Protein AF-A0A9D4PJG7-F1 (afdb_monomer_lite)

Structure (mmCIF, N/CA/C/O backbone):
data_AF-A0A9D4PJG7-F1
#
_entry.id   AF-A0A9D4PJG7-F1
#
loop_
_atom_site.group_PDB
_atom_site.id
_atom_site.type_symbol
_atom_site.label_atom_id
_atom_site.label_alt_id
_atom_site.label_comp_id
_atom_site.label_asym_id
_atom_site.label_entity_id
_atom_site.label_seq_id
_atom_site.pdbx_PDB_ins_code
_atom_site.Cartn_x
_atom_site.Cartn_y
_atom_site.Cartn_z
_atom_site.occupancy
_atom_site.B_iso_or_equiv
_atom_site.auth_seq_id
_atom_site.auth_comp_id
_atom_site.auth_asym_id
_atom_site.auth_atom_id
_atom_site.pdbx_PDB_model_num
ATOM 1 N N . MET A 1 1 ? 35.103 14.633 5.433 1.00 34.62 1 MET A N 1
ATOM 2 C CA . MET A 1 1 ? 33.777 14.769 4.798 1.00 34.62 1 MET A CA 1
ATOM 3 C C . MET A 1 1 ? 33.128 13.394 4.786 1.00 34.62 1 MET A C 1
ATOM 5 O O . MET A 1 1 ? 33.297 12.652 3.832 1.00 34.62 1 MET A O 1
ATOM 9 N N . HIS A 1 2 ? 32.505 13.004 5.900 1.00 30.34 2 HIS A N 1
ATOM 10 C CA . HIS A 1 2 ? 31.699 11.786 5.958 1.00 30.34 2 HIS A CA 1
ATOM 11 C C . HIS A 1 2 ? 30.303 12.173 5.486 1.00 30.34 2 HIS A C 1
ATOM 13 O O . HIS A 1 2 ? 29.626 12.964 6.135 1.00 30.34 2 HIS A O 1
ATOM 19 N N . SER A 1 3 ? 29.924 11.703 4.303 1.00 34.38 3 SER A N 1
ATOM 20 C CA . SER A 1 3 ? 28.553 11.802 3.824 1.00 34.38 3 SER A CA 1
ATOM 21 C C . SER A 1 3 ? 27.702 10.873 4.679 1.00 34.38 3 SER A C 1
ATOM 23 O O . SER A 1 3 ? 27.657 9.668 4.438 1.00 34.38 3 SER A O 1
ATOM 25 N N . ASP A 1 4 ? 27.055 11.429 5.699 1.00 33.09 4 ASP A N 1
ATOM 26 C CA . ASP A 1 4 ? 25.939 10.769 6.354 1.00 33.09 4 ASP A CA 1
ATOM 27 C C . ASP A 1 4 ? 24.885 10.474 5.286 1.00 33.09 4 ASP A C 1
ATOM 29 O O . ASP A 1 4 ? 24.334 11.376 4.650 1.00 33.09 4 ASP A O 1
ATOM 33 N N . VAL A 1 5 ? 24.644 9.186 5.047 1.00 44.41 5 VAL A N 1
ATOM 34 C CA . VAL A 1 5 ? 23.563 8.686 4.197 1.00 44.41 5 VAL A CA 1
ATOM 35 C C . VAL A 1 5 ? 22.252 9.057 4.887 1.00 44.41 5 VAL A C 1
ATOM 37 O O . VAL A 1 5 ? 21.691 8.306 5.684 1.00 44.41 5 VAL A O 1
ATOM 40 N N . ALA A 1 6 ? 21.798 10.276 4.621 1.00 39.12 6 ALA A N 1
ATOM 41 C CA . ALA A 1 6 ? 20.578 10.840 5.149 1.00 39.12 6 ALA A CA 1
ATOM 42 C C . ALA A 1 6 ? 19.374 9.975 4.734 1.00 39.12 6 ALA A C 1
ATOM 44 O O . ALA A 1 6 ? 18.980 9.912 3.574 1.00 39.12 6 ALA A O 1
ATOM 45 N N . ASN A 1 7 ? 18.782 9.298 5.715 1.00 41.31 7 ASN A N 1
ATOM 46 C CA . ASN A 1 7 ? 17.333 9.171 5.865 1.00 41.31 7 ASN A CA 1
ATOM 47 C C . ASN A 1 7 ? 16.506 8.703 4.635 1.00 41.31 7 ASN A C 1
ATOM 49 O O . ASN A 1 7 ? 15.424 9.222 4.377 1.00 41.31 7 ASN A O 1
ATOM 53 N N . SER A 1 8 ? 16.943 7.678 3.895 1.00 44.22 8 SER A N 1
ATOM 54 C CA . SER A 1 8 ? 16.214 7.162 2.709 1.00 44.22 8 SER A CA 1
ATOM 55 C C . SER A 1 8 ? 15.074 6.157 3.034 1.00 44.22 8 SER A C 1
ATOM 57 O O . SER A 1 8 ? 14.555 5.454 2.167 1.00 44.22 8 SER A O 1
ATOM 59 N N . GLY A 1 9 ? 14.661 6.052 4.305 1.00 54.38 9 GLY A N 1
ATOM 60 C CA . GLY A 1 9 ? 13.812 4.963 4.818 1.00 54.38 9 GLY A CA 1
ATOM 61 C C . GLY A 1 9 ? 12.386 5.339 5.231 1.00 54.38 9 GLY A C 1
ATOM 62 O O . GLY A 1 9 ? 11.789 4.621 6.033 1.00 54.38 9 GLY A O 1
ATOM 63 N N . THR A 1 10 ? 11.820 6.455 4.763 1.00 72.25 10 THR A N 1
ATOM 64 C CA . THR A 1 10 ? 10.484 6.873 5.218 1.00 72.25 10 THR A CA 1
ATOM 65 C C . THR A 1 10 ? 9.400 5.884 4.777 1.00 72.25 10 THR A C 1
ATOM 67 O O . THR A 1 10 ? 9.270 5.511 3.603 1.00 72.25 10 THR A O 1
ATOM 70 N N . SER A 1 11 ? 8.618 5.420 5.757 1.00 83.69 11 SER A N 1
ATOM 71 C CA . SER A 1 11 ? 7.480 4.546 5.505 1.00 83.69 11 SER A CA 1
ATOM 72 C C . SER A 1 11 ? 6.406 5.286 4.713 1.00 83.69 11 SER A C 1
ATOM 74 O O . SER A 1 11 ? 6.159 6.474 4.911 1.00 83.69 11 SER A O 1
ATOM 76 N N . ARG A 1 12 ? 5.764 4.563 3.801 1.00 92.81 12 ARG A N 1
ATOM 77 C CA . ARG A 1 12 ? 4.661 5.032 2.966 1.00 92.81 12 ARG A CA 1
ATOM 78 C C . ARG A 1 12 ? 3.412 4.296 3.379 1.00 92.81 12 ARG A C 1
ATOM 80 O O . ARG A 1 12 ? 3.441 3.070 3.491 1.00 92.81 12 A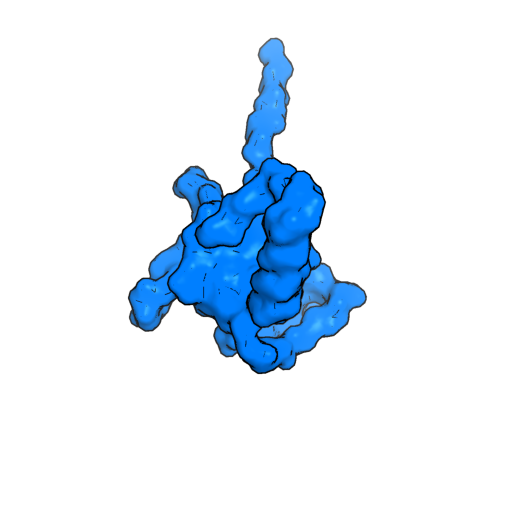RG A O 1
ATOM 87 N N . VAL A 1 13 ? 2.346 5.038 3.630 1.00 95.19 13 VAL A N 1
ATOM 88 C CA . VAL A 1 13 ? 1.109 4.484 4.169 1.00 95.19 13 VAL A CA 1
ATOM 89 C C . VAL A 1 13 ? -0.069 5.039 3.390 1.00 95.19 13 VAL A C 1
ATOM 91 O O . VAL A 1 13 ? -0.229 6.253 3.291 1.00 95.19 13 VAL A O 1
ATOM 94 N N . ALA A 1 14 ? -0.902 4.155 2.850 1.00 96.31 14 ALA A N 1
ATOM 95 C CA . ALA A 1 14 ? -2.104 4.542 2.123 1.00 96.31 14 ALA A CA 1
ATOM 96 C C . ALA A 1 14 ? -3.222 3.510 2.284 1.00 96.31 14 ALA A C 1
ATOM 98 O O . ALA A 1 14 ? -2.974 2.312 2.387 1.00 96.31 14 ALA A O 1
ATOM 99 N N . GLU A 1 15 ? -4.464 3.971 2.260 1.00 96.62 15 GLU A N 1
ATOM 100 C CA . GLU A 1 15 ? -5.651 3.132 2.123 1.00 96.62 15 GLU A CA 1
ATOM 101 C C . GLU A 1 15 ? -6.031 3.020 0.653 1.00 96.62 15 GLU A C 1
ATOM 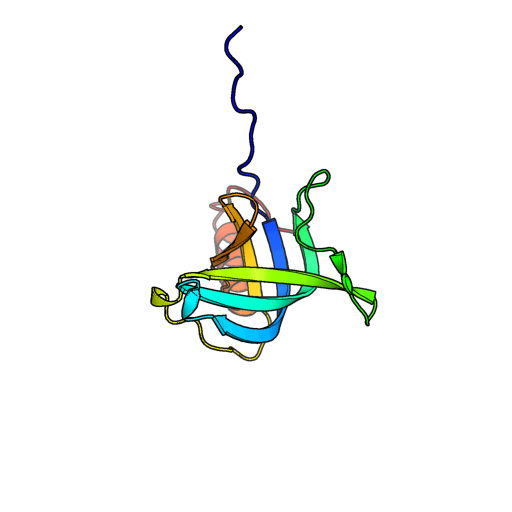103 O O . GLU A 1 15 ? -5.959 4.001 -0.088 1.00 96.62 15 GLU A O 1
ATOM 108 N N . GLY A 1 16 ? -6.478 1.844 0.222 1.00 96.00 16 GLY A N 1
ATOM 109 C CA . GLY A 1 16 ? -6.920 1.676 -1.154 1.00 96.00 16 GLY A CA 1
ATOM 110 C C . GLY A 1 16 ? -7.313 0.255 -1.511 1.00 96.00 16 GLY A C 1
ATOM 111 O O . GLY A 1 16 ? -7.553 -0.586 -0.642 1.00 96.00 16 GLY A O 1
ATOM 112 N N . VAL A 1 17 ? -7.329 -0.007 -2.812 1.00 96.44 17 VAL A N 1
ATOM 113 C CA . VAL A 1 17 ? -7.601 -1.323 -3.397 1.00 96.44 17 VAL A CA 1
ATOM 114 C C . VAL A 1 17 ? -6.455 -1.756 -4.307 1.00 96.44 17 VAL A C 1
ATOM 116 O O . VAL A 1 17 ? -5.708 -0.926 -4.830 1.00 96.44 17 VAL A O 1
ATOM 119 N N . VAL A 1 18 ? -6.331 -3.066 -4.520 1.00 96.31 18 VAL A N 1
ATOM 120 C CA . VAL A 1 18 ? -5.465 -3.609 -5.574 1.00 96.31 18 VAL A CA 1
ATOM 121 C C . VAL A 1 18 ? -6.204 -3.468 -6.903 1.00 96.31 18 VAL A C 1
ATOM 123 O O . VAL A 1 18 ? -7.243 -4.094 -7.091 1.00 96.31 18 VAL A O 1
ATOM 126 N N . ALA A 1 19 ? -5.679 -2.643 -7.804 1.00 94.50 19 ALA A N 1
ATOM 127 C CA . ALA A 1 19 ? -6.221 -2.458 -9.147 1.00 94.50 19 ALA A CA 1
ATOM 128 C C . ALA A 1 19 ? -5.766 -3.580 -10.090 1.00 94.50 19 ALA A C 1
ATOM 130 O O . ALA A 1 19 ? -6.558 -4.112 -10.861 1.00 94.50 19 ALA A O 1
ATOM 131 N N . SER A 1 20 ? -4.494 -3.976 -10.004 1.00 94.81 20 SER A N 1
ATOM 132 C CA . SER A 1 20 ? -3.962 -5.114 -10.752 1.00 94.81 20 SER A CA 1
ATOM 133 C C . SER A 1 20 ? -2.745 -5.719 -10.058 1.00 94.81 20 SER A C 1
ATOM 135 O O . SER A 1 20 ? -2.112 -5.100 -9.199 1.00 94.81 20 SER A O 1
ATOM 137 N N . LEU A 1 21 ? -2.432 -6.963 -10.414 1.00 95.81 21 LEU A N 1
ATOM 138 C CA . LEU A 1 21 ? -1.291 -7.699 -9.889 1.00 95.81 21 LEU A CA 1
ATOM 139 C C . LEU A 1 21 ? -0.623 -8.463 -11.028 1.00 95.81 21 LEU A C 1
ATOM 141 O O . LEU A 1 21 ? -1.302 -9.110 -11.824 1.00 95.81 21 LEU A O 1
ATOM 145 N N . ARG A 1 22 ? 0.707 -8.389 -11.101 1.00 97.06 22 ARG A N 1
ATOM 146 C CA . ARG A 1 22 ? 1.494 -9.002 -12.171 1.00 97.06 22 ARG A CA 1
ATOM 147 C C . ARG A 1 22 ? 2.757 -9.653 -11.613 1.00 97.06 22 ARG A C 1
ATOM 149 O O . ARG A 1 22 ? 3.578 -8.988 -10.984 1.00 97.06 22 ARG A O 1
ATOM 156 N N . HIS A 1 23 ? 2.937 -10.947 -11.858 1.00 97.31 23 HIS A N 1
ATOM 157 C CA . HIS A 1 23 ? 4.159 -11.657 -11.478 1.00 97.31 23 HIS A CA 1
ATOM 158 C C . HIS A 1 23 ? 5.246 -11.453 -12.538 1.00 97.31 23 HIS A C 1
ATOM 160 O O . HIS A 1 23 ? 5.033 -11.693 -13.723 1.00 97.31 23 HIS A O 1
ATOM 166 N N . MET A 1 24 ? 6.417 -10.990 -12.107 1.00 97.12 24 MET A N 1
ATOM 167 C CA . MET A 1 24 ? 7.576 -10.701 -12.950 1.00 97.12 24 MET A CA 1
ATOM 168 C C . MET A 1 24 ? 8.689 -11.698 -12.635 1.00 97.12 24 MET A C 1
ATOM 170 O O . MET A 1 24 ? 9.641 -11.357 -11.937 1.00 97.12 24 MET A O 1
ATOM 174 N N . HIS A 1 25 ? 8.582 -12.924 -13.154 1.00 96.19 25 HIS A N 1
ATOM 175 C CA . HIS A 1 25 ? 9.521 -14.013 -12.846 1.00 96.19 25 HIS A CA 1
ATOM 176 C C . HIS A 1 25 ? 10.986 -13.645 -13.114 1.00 96.19 25 HIS A C 1
ATOM 178 O O . HIS A 1 25 ? 11.833 -13.894 -12.274 1.00 96.19 25 HIS A O 1
ATOM 184 N N . ARG A 1 26 ? 11.284 -12.935 -14.213 1.00 97.00 26 ARG A N 1
ATOM 185 C CA . ARG A 1 26 ? 12.656 -12.478 -14.517 1.00 97.00 26 ARG A CA 1
ATOM 186 C C . ARG A 1 26 ? 13.264 -11.535 -13.470 1.00 97.00 26 ARG A C 1
ATOM 188 O O . ARG A 1 26 ? 14.472 -11.359 -13.455 1.00 97.00 26 ARG A O 1
ATOM 195 N N . ARG A 1 27 ? 12.432 -10.870 -12.664 1.00 95.12 27 ARG A N 1
ATOM 196 C CA . ARG A 1 27 ? 12.851 -9.913 -11.628 1.00 95.12 27 ARG A CA 1
ATOM 197 C C . ARG A 1 27 ? 12.587 -10.430 -10.211 1.00 95.12 27 ARG A C 1
ATOM 199 O O . ARG A 1 27 ? 12.784 -9.673 -9.271 1.00 95.12 27 ARG A O 1
ATOM 206 N N . ASP A 1 28 ? 12.070 -11.650 -10.056 1.00 96.44 28 ASP A N 1
ATOM 207 C CA . ASP A 1 28 ? 11.663 -12.237 -8.771 1.00 96.44 28 ASP A CA 1
ATOM 208 C C . ASP A 1 28 ? 10.761 -11.341 -7.904 1.00 96.44 28 ASP A C 1
ATOM 210 O O . ASP A 1 28 ? 10.778 -11.382 -6.669 1.00 96.44 28 ASP A O 1
ATOM 214 N N . VAL A 1 29 ? 9.900 -10.550 -8.551 1.00 96.50 29 VAL A N 1
ATOM 215 C CA . VAL A 1 29 ? 8.941 -9.663 -7.880 1.00 96.50 29 VAL A CA 1
ATOM 216 C C . VAL A 1 29 ? 7.524 -9.853 -8.397 1.00 96.50 29 VAL A C 1
ATOM 218 O O . VAL A 1 29 ? 7.271 -10.290 -9.516 1.00 96.50 29 VAL A O 1
ATOM 221 N N . THR A 1 30 ? 6.571 -9.481 -7.559 1.00 97.06 30 THR A N 1
ATOM 222 C CA . THR A 1 30 ? 5.192 -9.198 -7.933 1.00 97.06 30 THR A CA 1
ATOM 223 C C . THR A 1 30 ? 5.012 -7.689 -7.950 1.00 97.06 30 THR A C 1
ATOM 225 O O . THR A 1 30 ? 5.284 -7.027 -6.948 1.00 97.06 30 THR A O 1
ATOM 228 N N . GLU A 1 31 ? 4.562 -7.154 -9.078 1.00 97.06 31 GLU A N 1
ATOM 229 C CA . GLU A 1 31 ? 4.119 -5.768 -9.199 1.00 97.06 31 GLU A CA 1
ATOM 230 C C . GLU A 1 31 ? 2.638 -5.684 -8.855 1.00 97.06 31 GLU A C 1
ATOM 232 O O . GLU A 1 31 ? 1.826 -6.482 -9.324 1.00 97.06 31 GLU A O 1
ATOM 237 N N . ILE A 1 32 ? 2.297 -4.731 -8.000 1.00 96.75 32 ILE A N 1
ATOM 238 C CA . ILE A 1 32 ? 0.963 -4.556 -7.443 1.00 96.75 32 ILE A CA 1
ATOM 239 C C . ILE A 1 32 ? 0.578 -3.109 -7.713 1.00 96.75 32 ILE A C 1
ATOM 241 O O . ILE A 1 32 ? 1.145 -2.192 -7.116 1.00 96.75 32 ILE A O 1
ATOM 245 N N . MET A 1 33 ? -0.361 -2.908 -8.634 1.00 96.31 33 MET A N 1
ATOM 246 C CA . MET A 1 33 ? -0.927 -1.592 -8.888 1.00 96.31 33 MET A CA 1
ATOM 247 C C . MET A 1 33 ? -1.973 -1.309 -7.818 1.00 96.31 33 MET A C 1
ATOM 249 O O . MET A 1 33 ? -2.957 -2.039 -7.681 1.00 96.31 33 MET A O 1
ATOM 253 N N . VAL A 1 34 ? -1.752 -0.251 -7.053 1.00 95.75 34 VAL A N 1
ATOM 254 C CA . VAL A 1 34 ? -2.643 0.203 -5.990 1.00 95.75 34 VAL A CA 1
ATOM 255 C C . VAL A 1 34 ? -3.358 1.459 -6.453 1.00 95.75 34 VAL A C 1
ATOM 257 O O . VAL A 1 34 ? -2.710 2.397 -6.903 1.00 95.75 34 VAL A O 1
ATOM 260 N N . SER A 1 35 ? -4.678 1.493 -6.282 1.00 96.12 35 SER A N 1
ATOM 261 C CA . SER A 1 35 ? -5.462 2.728 -6.342 1.00 96.12 35 SER A CA 1
ATOM 262 C C . SER A 1 35 ? -5.770 3.164 -4.914 1.00 96.12 35 SER A C 1
ATOM 264 O O . SER A 1 35 ? -6.497 2.478 -4.189 1.00 96.12 35 SER A O 1
ATOM 266 N N . ALA A 1 36 ? -5.163 4.268 -4.490 1.00 96.19 36 ALA A N 1
ATOM 267 C CA . ALA A 1 36 ? -5.298 4.810 -3.152 1.00 96.19 36 ALA A CA 1
ATOM 268 C C . ALA A 1 36 ? -6.536 5.709 -3.056 1.00 96.19 36 ALA A C 1
ATOM 270 O O . ALA A 1 36 ? -6.712 6.653 -3.826 1.00 96.19 36 ALA A O 1
ATOM 271 N N . SER A 1 37 ? -7.382 5.425 -2.069 1.00 95.12 37 SER A N 1
ATOM 272 C CA . SER A 1 37 ? -8.472 6.309 -1.654 1.00 95.12 37 SER A CA 1
ATOM 273 C C . SER A 1 37 ? -7.988 7.396 -0.698 1.00 95.12 37 SER A C 1
ATOM 275 O O . SER A 1 37 ? -8.585 8.465 -0.642 1.00 95.12 37 SER A O 1
ATOM 277 N N . ARG A 1 38 ? -6.920 7.126 0.064 1.00 95.00 38 ARG A N 1
ATOM 278 C CA . ARG A 1 38 ? -6.300 8.095 0.971 1.00 95.00 38 ARG A CA 1
ATOM 279 C C . ARG A 1 38 ? -4.820 7.786 1.146 1.00 95.00 38 ARG A C 1
ATOM 281 O O . ARG A 1 38 ? -4.471 6.660 1.489 1.00 95.00 38 ARG A O 1
ATOM 288 N N . VAL A 1 39 ? -3.960 8.779 0.947 1.00 95.19 39 VAL A N 1
ATOM 289 C CA . VAL A 1 39 ? -2.525 8.681 1.247 1.00 95.19 39 VAL A CA 1
ATOM 290 C C . VAL A 1 39 ? -2.291 9.340 2.603 1.00 95.19 39 VAL A C 1
ATOM 292 O O . VAL A 1 39 ? -2.598 10.513 2.781 1.00 95.19 39 VAL A O 1
ATOM 295 N N . HIS A 1 40 ? -1.802 8.566 3.569 1.00 93.38 40 HIS A N 1
ATOM 296 C CA . HIS A 1 40 ? -1.529 9.025 4.936 1.00 93.38 40 HIS A CA 1
ATOM 297 C C . HIS A 1 40 ? -0.106 9.547 5.089 1.00 93.38 40 HIS A C 1
ATOM 299 O O . HIS A 1 40 ? 0.147 10.478 5.845 1.00 93.38 40 HIS A O 1
ATOM 305 N N . ARG A 1 41 ? 0.837 8.915 4.387 1.00 92.50 41 ARG A N 1
ATOM 306 C CA . ARG A 1 41 ? 2.250 9.281 4.402 1.00 92.50 41 ARG A CA 1
ATOM 307 C C . ARG A 1 41 ? 2.893 8.894 3.081 1.00 92.50 41 ARG A C 1
ATOM 309 O O . ARG A 1 41 ? 2.779 7.741 2.663 1.00 92.50 41 ARG A O 1
ATOM 316 N N . ASP A 1 42 ? 3.608 9.830 2.475 1.00 93.56 42 ASP A N 1
ATOM 317 C CA . ASP A 1 42 ? 4.496 9.586 1.341 1.00 93.56 42 ASP A CA 1
ATOM 318 C C . ASP A 1 42 ? 5.700 10.539 1.409 1.00 93.56 42 ASP A C 1
ATOM 320 O O . ASP A 1 42 ? 5.719 11.466 2.220 1.00 93.56 42 ASP A O 1
ATOM 324 N N . SER A 1 43 ? 6.722 10.280 0.598 1.00 90.50 43 SER A N 1
ATOM 325 C CA . SER A 1 43 ? 7.847 11.200 0.424 1.00 90.50 43 SER A CA 1
ATOM 326 C C . SER A 1 43 ? 7.460 12.335 -0.524 1.00 90.50 43 SER A C 1
ATOM 328 O O . SER A 1 43 ? 6.810 12.090 -1.538 1.00 90.50 43 SER A O 1
ATOM 330 N N . ILE A 1 44 ? 7.890 13.558 -0.204 1.00 87.44 44 ILE A N 1
ATOM 331 C CA . ILE A 1 44 ? 7.718 14.732 -1.072 1.00 87.44 44 ILE A CA 1
ATOM 332 C C . ILE A 1 44 ? 8.728 14.695 -2.227 1.00 87.44 44 ILE A C 1
ATOM 334 O O . ILE A 1 44 ? 8.362 14.951 -3.367 1.00 87.44 44 ILE A O 1
ATOM 338 N N . GLU A 1 45 ? 9.984 14.341 -1.942 1.00 88.62 45 GLU A N 1
ATOM 339 C CA . GLU A 1 45 ? 11.071 14.301 -2.934 1.00 88.62 45 GLU A CA 1
ATOM 340 C C . GLU A 1 45 ? 10.932 13.119 -3.895 1.00 88.62 45 GLU A C 1
ATOM 342 O O . GLU A 1 45 ? 11.219 13.217 -5.084 1.00 88.62 45 GLU A O 1
ATOM 347 N N . GLU A 1 46 ? 10.461 11.985 -3.379 1.00 89.69 46 GLU A N 1
ATOM 348 C CA . GLU A 1 46 ? 10.332 10.753 -4.146 1.00 89.69 46 GLU A CA 1
ATOM 349 C C . GLU A 1 46 ? 8.985 10.069 -3.859 1.00 89.69 46 GLU A C 1
ATOM 351 O O . GLU A 1 46 ? 8.951 9.002 -3.212 1.00 89.69 46 GLU A O 1
ATOM 356 N N . PRO A 1 47 ? 7.864 10.649 -4.307 1.00 92.31 47 PRO A N 1
ATOM 357 C CA . PRO A 1 47 ? 6.542 10.083 -4.081 1.00 92.31 47 PRO A CA 1
ATOM 358 C C . PRO A 1 47 ? 6.425 8.702 -4.731 1.00 92.31 47 PRO A C 1
ATOM 360 O O . PRO A 1 47 ? 6.961 8.440 -5.812 1.00 92.31 47 PRO A O 1
ATOM 363 N N . ALA A 1 48 ? 5.752 7.778 -4.049 1.00 94.38 48 ALA A N 1
ATOM 364 C CA . ALA A 1 48 ? 5.335 6.519 -4.665 1.00 94.38 48 ALA A CA 1
ATOM 365 C C . ALA A 1 48 ? 3.924 6.621 -5.240 1.00 94.38 48 ALA A C 1
ATOM 367 O O . ALA A 1 48 ? 3.619 5.944 -6.221 1.00 94.38 48 ALA A O 1
ATOM 368 N N . PHE A 1 49 ? 3.072 7.427 -4.606 1.00 95.06 49 PHE A N 1
ATOM 369 C CA . PHE A 1 49 ? 1.702 7.661 -5.017 1.00 95.06 49 PHE A CA 1
ATOM 370 C C . PHE A 1 49 ? 1.647 8.912 -5.891 1.00 95.06 49 PHE A C 1
ATOM 372 O O . PHE A 1 49 ? 1.958 10.012 -5.443 1.00 95.06 49 PHE A O 1
ATOM 379 N N . LEU A 1 50 ? 1.232 8.740 -7.142 1.00 95.38 50 LEU A N 1
ATOM 380 C CA . LEU A 1 50 ? 1.102 9.803 -8.138 1.00 95.38 50 LEU A CA 1
ATOM 381 C C . LEU A 1 50 ? -0.354 9.905 -8.614 1.00 95.38 50 LEU A C 1
ATOM 383 O O . LEU A 1 50 ? -1.088 8.922 -8.497 1.00 95.38 50 LEU A O 1
ATOM 387 N N . PRO A 1 51 ? -0.802 11.046 -9.162 1.00 93.94 51 PRO A N 1
ATOM 388 C CA . PRO A 1 51 ? -2.136 11.153 -9.750 1.00 93.94 51 PRO A CA 1
ATOM 389 C C . PRO A 1 51 ? -2.360 10.099 -10.850 1.00 93.94 51 PRO A C 1
ATOM 391 O O . PRO A 1 51 ? -1.560 9.980 -11.775 1.00 93.94 51 PRO A O 1
ATOM 394 N N . GLY A 1 52 ? -3.438 9.319 -10.737 1.00 86.62 52 GLY A N 1
ATOM 395 C CA . GLY A 1 52 ? -3.876 8.339 -11.736 1.00 86.62 52 GLY A CA 1
ATOM 396 C C . GLY A 1 52 ? -5.011 8.856 -12.631 1.00 86.62 52 GLY A C 1
ATOM 397 O O . GLY A 1 52 ? -5.468 9.989 -12.483 1.00 86.62 52 GLY A O 1
ATOM 398 N N . SER A 1 53 ? -5.507 8.000 -13.536 1.00 78.50 53 SER A N 1
ATOM 399 C CA . SER A 1 53 ? -6.554 8.339 -14.524 1.00 78.50 53 SER A CA 1
ATOM 400 C C . SER A 1 53 ? -7.861 8.838 -13.902 1.00 78.50 53 SER A C 1
ATOM 402 O O . SER A 1 53 ? -8.498 9.743 -14.430 1.00 78.50 53 SER A O 1
ATOM 404 N N . ASP A 1 54 ? -8.233 8.293 -12.744 1.00 80.94 54 ASP A N 1
ATOM 405 C CA . ASP A 1 54 ? -9.548 8.511 -12.129 1.00 80.94 54 ASP A CA 1
ATOM 406 C C . ASP A 1 54 ? -9.511 9.573 -11.019 1.00 80.94 54 ASP A C 1
ATOM 408 O O . ASP A 1 54 ? -10.265 9.491 -10.048 1.00 80.94 54 ASP A O 1
ATOM 412 N N . ARG A 1 55 ? -8.571 10.530 -11.085 1.00 79.50 55 ARG A N 1
ATOM 413 C CA . ARG A 1 55 ? -8.283 11.516 -10.013 1.00 79.50 55 ARG A CA 1
ATOM 414 C C . ARG A 1 55 ? -7.917 10.897 -8.653 1.00 79.50 55 ARG A C 1
ATOM 416 O O . ARG A 1 55 ? -7.781 11.609 -7.662 1.00 79.50 55 ARG A O 1
ATOM 423 N N . LYS A 1 56 ? -7.743 9.576 -8.592 1.00 89.12 56 LYS A N 1
ATOM 424 C CA . LYS A 1 56 ? -7.225 8.850 -7.430 1.00 89.12 56 LYS A CA 1
ATOM 425 C C . LYS A 1 56 ? -5.714 8.762 -7.528 1.00 89.12 56 LYS A C 1
ATOM 427 O O . LYS A 1 56 ? -5.169 8.600 -8.618 1.00 89.12 56 LYS A O 1
ATOM 432 N N . MET A 1 57 ? -5.048 8.804 -6.384 1.00 95.81 57 MET A N 1
ATOM 433 C CA . MET A 1 57 ? -3.616 8.544 -6.321 1.00 95.81 57 MET A CA 1
ATOM 434 C C . MET A 1 57 ? -3.359 7.060 -6.606 1.00 95.81 57 MET A C 1
ATOM 436 O O . MET A 1 57 ? -4.120 6.199 -6.166 1.00 95.81 57 MET A O 1
ATOM 440 N N . ALA A 1 58 ? -2.298 6.739 -7.333 1.00 96.56 58 ALA A N 1
ATOM 441 C CA . ALA A 1 58 ? -1.934 5.381 -7.698 1.00 96.56 58 ALA A CA 1
ATOM 442 C C . ALA A 1 58 ? -0.446 5.133 -7.464 1.00 96.56 58 ALA A C 1
ATOM 444 O O . ALA A 1 58 ? 0.373 6.036 -7.613 1.00 96.56 58 ALA A O 1
ATOM 445 N N . ALA A 1 59 ? -0.097 3.900 -7.107 1.00 96.12 59 ALA A N 1
ATOM 446 C CA . ALA A 1 59 ? 1.289 3.484 -6.931 1.00 96.12 59 ALA A CA 1
ATOM 447 C C . ALA A 1 59 ? 1.503 2.079 -7.485 1.00 96.12 59 ALA A C 1
ATOM 449 O O . ALA A 1 59 ? 0.698 1.177 -7.249 1.00 96.12 59 ALA A O 1
ATOM 450 N N . MET A 1 60 ? 2.636 1.875 -8.152 1.00 96.56 60 MET A N 1
ATOM 451 C CA . MET A 1 60 ? 3.124 0.541 -8.482 1.00 96.56 60 MET A CA 1
ATOM 452 C C . MET A 1 60 ? 4.100 0.089 -7.399 1.00 96.56 60 MET A C 1
ATOM 454 O O . MET A 1 60 ? 5.231 0.567 -7.322 1.00 96.56 60 MET A O 1
ATOM 458 N N . LEU A 1 61 ? 3.647 -0.832 -6.553 1.00 96.25 61 LEU A N 1
ATOM 459 C CA . LEU A 1 61 ? 4.443 -1.386 -5.464 1.00 96.25 61 LEU A CA 1
ATOM 460 C C . LEU A 1 61 ? 5.028 -2.737 -5.865 1.00 96.25 61 LEU A C 1
ATOM 462 O O . LEU A 1 61 ? 4.369 -3.542 -6.522 1.00 96.25 61 LEU A O 1
ATOM 466 N N . GLN A 1 62 ? 6.251 -3.012 -5.427 1.00 96.56 62 GLN A N 1
ATOM 467 C CA . GLN A 1 62 ? 6.894 -4.310 -5.608 1.00 96.56 62 GLN A CA 1
ATOM 468 C C . GLN A 1 62 ? 6.797 -5.148 -4.333 1.00 96.56 62 GLN A C 1
ATOM 470 O O . GLN A 1 62 ? 6.735 -4.616 -3.226 1.00 96.56 62 GLN A O 1
ATOM 475 N N . ARG A 1 63 ? 6.785 -6.471 -4.471 1.00 95.25 63 ARG A N 1
ATOM 476 C CA . ARG A 1 63 ? 6.937 -7.417 -3.358 1.00 95.25 63 ARG A CA 1
ATOM 477 C C . ARG A 1 63 ? 7.674 -8.655 -3.865 1.00 95.25 63 ARG A C 1
ATOM 479 O O . ARG A 1 63 ? 7.338 -9.104 -4.959 1.00 95.25 63 ARG A O 1
ATOM 486 N N . PRO A 1 64 ? 8.639 -9.232 -3.129 1.00 94.88 64 PRO A N 1
ATOM 487 C CA . PRO A 1 64 ? 9.333 -10.435 -3.582 1.00 94.88 64 PRO A CA 1
ATOM 488 C C . PRO A 1 64 ? 8.356 -11.561 -3.933 1.00 94.88 64 PRO A C 1
ATOM 490 O O . PRO A 1 64 ? 7.394 -11.808 -3.199 1.00 94.88 64 PRO A O 1
ATOM 493 N N . LEU A 1 65 ? 8.603 -12.254 -5.045 1.00 95.50 65 LEU A N 1
ATOM 494 C CA . LEU A 1 65 ? 7.713 -13.301 -5.554 1.00 95.50 65 LEU A CA 1
ATOM 495 C C . LEU A 1 65 ? 7.542 -14.446 -4.543 1.00 95.50 65 LEU A C 1
ATOM 497 O O . LEU A 1 65 ? 6.426 -14.925 -4.338 1.00 95.50 65 LEU A O 1
ATOM 501 N N . LYS A 1 66 ? 8.614 -14.792 -3.814 1.00 94.75 66 LYS A N 1
ATOM 502 C CA . LYS A 1 66 ? 8.619 -15.804 -2.739 1.00 94.7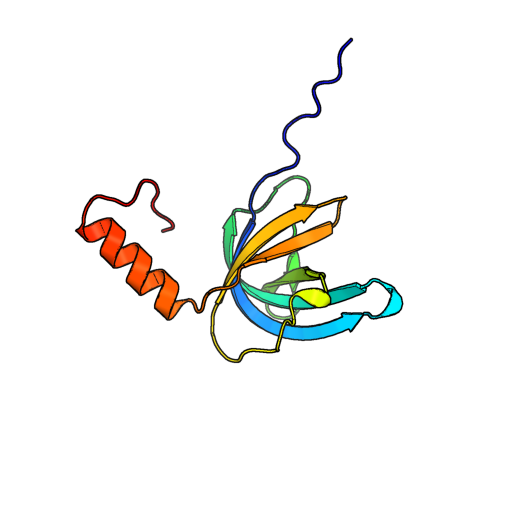5 66 LYS A CA 1
ATOM 503 C C . LYS A 1 66 ? 7.610 -15.548 -1.615 1.00 94.75 66 LYS A C 1
ATOM 505 O O . LYS A 1 66 ? 7.266 -16.462 -0.879 1.00 94.75 66 LYS A O 1
ATOM 510 N N . CYS A 1 67 ? 7.118 -14.317 -1.469 1.00 91.00 67 CYS A N 1
ATOM 511 C CA . CYS A 1 67 ? 6.108 -13.987 -0.469 1.00 91.00 67 CYS A CA 1
ATOM 512 C C . CYS A 1 67 ? 4.678 -14.388 -0.881 1.00 91.00 67 CYS A C 1
ATOM 514 O O . CYS A 1 67 ? 3.738 -14.086 -0.138 1.00 91.00 67 CYS A O 1
ATOM 516 N N . GLY A 1 68 ? 4.494 -14.986 -2.067 1.00 90.12 68 GLY A N 1
ATOM 517 C CA . GLY A 1 68 ? 3.237 -15.604 -2.496 1.00 90.12 68 GLY A CA 1
ATOM 518 C C . GLY A 1 68 ? 2.057 -14.637 -2.566 1.00 90.12 68 GLY A C 1
ATOM 519 O O . GLY A 1 68 ? 0.945 -14.999 -2.189 1.00 90.12 68 GLY A O 1
ATOM 520 N N . THR A 1 69 ? 2.292 -13.384 -2.972 1.00 91.44 69 THR A N 1
ATOM 521 C CA . THR A 1 69 ? 1.245 -12.354 -3.033 1.00 91.44 69 THR A CA 1
ATOM 522 C C . THR A 1 69 ? 0.109 -12.798 -3.949 1.00 91.44 69 THR A C 1
ATOM 524 O O . THR A 1 69 ? 0.348 -13.155 -5.097 1.00 91.44 69 THR A O 1
ATOM 527 N N . 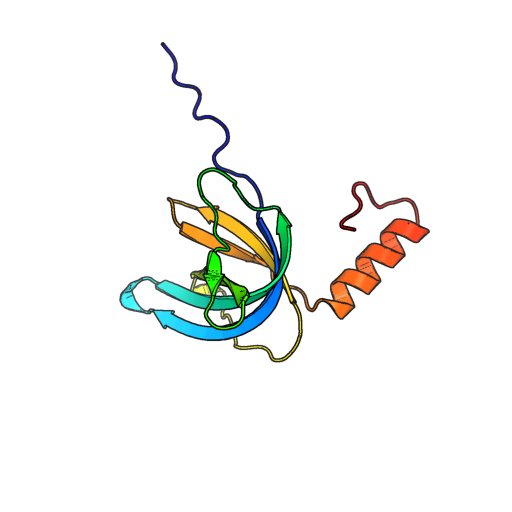ARG A 1 70 ? -1.132 -12.719 -3.465 1.00 88.56 70 ARG A N 1
ATOM 528 C CA . ARG A 1 70 ? -2.337 -13.018 -4.248 1.00 88.56 70 ARG A CA 1
ATOM 529 C C . ARG A 1 70 ? -3.199 -11.771 -4.372 1.00 88.56 70 ARG A C 1
ATOM 531 O O . ARG A 1 70 ? -3.243 -10.958 -3.448 1.00 88.56 70 ARG A O 1
ATOM 538 N N . ALA A 1 71 ? -3.900 -11.639 -5.496 1.00 81.00 71 ALA A N 1
ATOM 539 C CA . ALA A 1 71 ? -4.867 -10.568 -5.684 1.00 81.00 71 ALA A CA 1
ATOM 540 C C . ALA A 1 71 ? -6.036 -10.787 -4.713 1.00 81.00 71 ALA A C 1
ATOM 542 O O . ALA A 1 71 ? -6.814 -11.730 -4.846 1.00 81.00 71 ALA A O 1
ATOM 543 N N . GLY A 1 72 ? -6.122 -9.945 -3.686 1.00 84.12 72 GLY A N 1
ATOM 544 C CA . GLY A 1 72 ? -7.226 -9.957 -2.738 1.00 84.12 72 GLY A CA 1
ATOM 545 C C . GLY A 1 72 ? -8.254 -8.895 -3.109 1.00 84.12 72 GLY A C 1
ATOM 546 O O . GLY A 1 72 ? -7.895 -7.739 -3.304 1.00 84.12 72 GLY A O 1
ATOM 547 N N . ARG A 1 73 ? -9.540 -9.259 -3.144 1.00 90.19 73 ARG A N 1
ATOM 548 C CA . ARG A 1 73 ? -10.625 -8.265 -3.195 1.00 90.19 73 ARG A CA 1
ATOM 549 C C . ARG A 1 73 ? -10.734 -7.517 -1.866 1.00 90.19 73 ARG A C 1
ATOM 551 O O . ARG A 1 73 ? -10.508 -8.113 -0.808 1.00 90.19 73 ARG A O 1
ATOM 558 N N . GLY A 1 74 ? -11.170 -6.261 -1.918 1.00 95.12 74 GLY A N 1
ATOM 559 C CA . GLY A 1 74 ? -11.485 -5.429 -0.754 1.00 95.12 74 GLY A CA 1
ATOM 560 C C . GLY A 1 74 ? -10.507 -4.275 -0.538 1.00 95.12 74 GLY A C 1
ATOM 561 O O . GLY A 1 74 ? -9.650 -4.010 -1.377 1.00 95.12 74 GLY A O 1
ATOM 562 N N . HIS A 1 75 ? -10.658 -3.595 0.600 1.00 96.94 75 HIS A N 1
ATOM 563 C CA . HIS A 1 75 ? -9.824 -2.457 0.985 1.00 96.94 75 HIS A CA 1
ATOM 564 C C . HIS A 1 75 ? -8.688 -2.876 1.913 1.00 96.94 75 HIS A C 1
ATOM 566 O O . HIS A 1 75 ? -8.870 -3.689 2.829 1.00 96.94 75 HIS A O 1
ATOM 572 N N . PHE A 1 76 ? -7.529 -2.267 1.703 1.00 97.06 76 PHE A N 1
ATOM 573 C CA . PHE A 1 76 ? -6.298 -2.562 2.418 1.00 97.06 76 PHE A CA 1
ATOM 574 C C . PHE A 1 76 ? -5.653 -1.279 2.926 1.00 97.06 76 PHE A C 1
ATOM 576 O O . PHE A 1 76 ? -5.825 -0.213 2.334 1.00 97.06 76 PHE A O 1
ATOM 583 N N . LEU A 1 77 ? -4.893 -1.408 4.012 1.00 96.62 77 LEU A N 1
ATOM 584 C CA . LEU A 1 77 ? -3.896 -0.419 4.398 1.00 96.62 77 LEU A CA 1
ATOM 585 C C . LEU A 1 77 ? -2.551 -0.881 3.839 1.00 96.62 77 LEU A C 1
ATOM 587 O O . LEU A 1 77 ? -1.968 -1.832 4.346 1.00 96.62 77 LEU A O 1
ATOM 591 N N . PHE A 1 78 ? -2.065 -0.235 2.793 1.00 96.00 78 PHE A N 1
ATOM 592 C CA . PHE A 1 78 ? -0.759 -0.510 2.216 1.00 96.00 78 PHE A CA 1
ATOM 593 C C . PHE A 1 78 ? 0.321 0.191 3.025 1.00 96.00 78 PHE A C 1
ATOM 595 O O . PHE A 1 78 ? 0.273 1.406 3.207 1.00 96.00 78 PHE A O 1
ATOM 602 N N . ILE A 1 79 ? 1.303 -0.584 3.479 1.00 94.94 79 ILE A N 1
ATOM 603 C CA . ILE A 1 79 ? 2.483 -0.083 4.175 1.00 94.94 79 ILE A CA 1
ATOM 604 C C . ILE A 1 79 ? 3.704 -0.505 3.368 1.00 94.94 79 ILE A C 1
ATOM 606 O O . ILE A 1 79 ? 3.941 -1.695 3.128 1.00 94.94 79 ILE A O 1
ATOM 610 N N . GLY A 1 80 ? 4.484 0.477 2.943 1.00 93.81 80 GLY A N 1
ATOM 611 C CA . GLY A 1 80 ? 5.661 0.279 2.114 1.00 93.81 80 GLY A CA 1
ATOM 612 C C . GLY A 1 80 ? 6.837 1.134 2.547 1.00 93.81 80 GLY A C 1
ATOM 613 O O . GLY A 1 80 ? 6.736 1.986 3.424 1.00 93.81 80 GLY A O 1
ATOM 614 N N . VAL A 1 81 ? 7.968 0.881 1.914 1.00 93.50 81 VAL A N 1
ATOM 615 C CA . VAL A 1 81 ? 9.216 1.636 2.041 1.00 93.50 81 VAL A CA 1
ATOM 616 C C . VAL A 1 81 ? 9.831 1.763 0.652 1.00 93.50 81 VAL A C 1
ATOM 618 O O . VAL A 1 81 ? 9.425 1.056 -0.273 1.00 93.50 81 VAL A O 1
ATOM 621 N N . ARG A 1 82 ? 10.822 2.636 0.485 1.00 91.50 82 ARG A N 1
ATOM 622 C CA . ARG A 1 82 ? 11.679 2.585 -0.700 1.00 91.50 82 ARG A CA 1
ATOM 623 C C . ARG A 1 82 ? 12.831 1.631 -0.400 1.00 91.50 82 ARG A C 1
ATOM 625 O O . ARG A 1 82 ? 13.507 1.785 0.608 1.00 91.50 82 ARG A O 1
ATOM 632 N N . MET A 1 83 ? 13.025 0.624 -1.244 1.00 90.38 83 MET A N 1
ATOM 633 C CA . MET A 1 83 ? 14.188 -0.264 -1.179 1.00 90.38 83 MET A CA 1
ATOM 634 C C . MET A 1 83 ? 14.886 -0.217 -2.528 1.00 90.38 83 MET A C 1
ATOM 636 O O . MET A 1 83 ? 14.253 -0.466 -3.552 1.00 90.38 83 MET A O 1
ATOM 640 N N . LEU A 1 84 ? 16.168 0.163 -2.527 1.00 88.69 84 LEU A N 1
ATOM 641 C CA . LEU A 1 84 ? 16.991 0.293 -3.737 1.00 88.69 84 LEU A CA 1
ATOM 642 C C . LEU A 1 84 ? 16.308 1.136 -4.831 1.00 88.69 84 LEU A C 1
ATOM 644 O O . LEU A 1 84 ? 16.180 0.727 -5.984 1.00 88.69 84 LEU A O 1
ATOM 648 N N . GLY A 1 85 ? 15.770 2.295 -4.445 1.00 88.44 85 GLY A N 1
ATOM 649 C CA . GLY A 1 85 ? 15.084 3.194 -5.374 1.00 88.44 85 GLY A CA 1
ATOM 650 C C . GLY A 1 85 ? 13.686 2.737 -5.812 1.00 88.44 85 GLY A C 1
ATOM 651 O O . GLY A 1 85 ? 13.036 3.452 -6.571 1.00 88.44 85 GLY A O 1
ATOM 652 N N . LYS A 1 86 ? 13.174 1.589 -5.344 1.00 92.00 86 LYS A N 1
ATOM 653 C CA . LYS A 1 86 ? 11.856 1.060 -5.735 1.00 92.00 86 LYS A CA 1
ATOM 654 C C . LYS A 1 86 ? 10.840 1.110 -4.588 1.00 92.00 86 LYS A C 1
ATOM 656 O O . LYS A 1 86 ? 11.147 0.650 -3.482 1.00 92.00 86 LYS A O 1
ATOM 661 N N . PRO A 1 87 ? 9.610 1.606 -4.826 1.00 94.25 87 PRO A N 1
ATOM 662 C CA . PRO A 1 87 ? 8.516 1.466 -3.872 1.00 94.25 87 PRO A CA 1
ATOM 663 C C . PRO A 1 87 ? 8.214 -0.014 -3.629 1.00 94.25 87 PRO A C 1
ATOM 665 O O . PRO A 1 87 ? 7.790 -0.737 -4.532 1.00 94.25 87 PRO A O 1
ATOM 668 N N . THR A 1 88 ? 8.443 -0.474 -2.405 1.00 94.88 88 THR A N 1
ATOM 669 C CA . THR A 1 88 ? 8.289 -1.879 -2.034 1.00 94.88 88 THR A CA 1
ATOM 670 C C . THR A 1 88 ? 7.298 -2.020 -0.891 1.00 94.88 88 THR A C 1
ATOM 672 O O . THR A 1 88 ? 7.406 -1.373 0.150 1.00 94.88 88 THR A O 1
ATOM 675 N N . MET A 1 89 ? 6.312 -2.887 -1.085 1.00 94.69 89 MET A N 1
ATOM 676 C CA . MET A 1 89 ? 5.296 -3.215 -0.098 1.00 94.69 89 MET A CA 1
ATOM 677 C C . MET A 1 89 ? 5.888 -4.117 0.99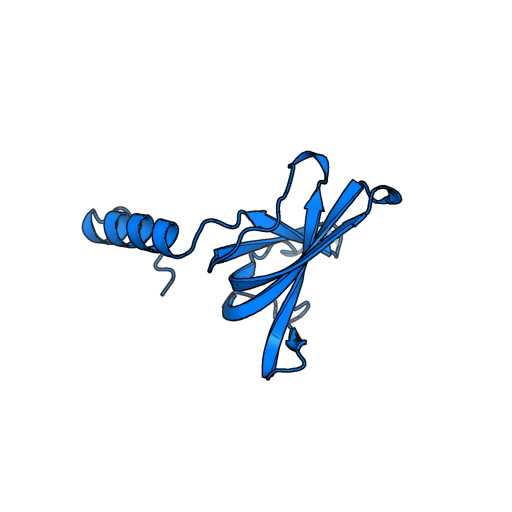0 1.00 94.69 89 MET A C 1
ATOM 679 O O . MET A 1 89 ? 6.393 -5.201 0.697 1.00 94.69 89 MET A O 1
ATOM 683 N N . ARG A 1 90 ? 5.757 -3.708 2.257 1.00 92.69 90 ARG A N 1
ATOM 684 C CA . ARG A 1 90 ? 6.044 -4.560 3.421 1.00 92.69 90 ARG A CA 1
ATOM 685 C C . ARG A 1 90 ? 4.826 -5.388 3.803 1.00 92.69 90 ARG A C 1
ATOM 687 O O . ARG A 1 90 ? 4.911 -6.613 3.876 1.00 92.69 90 ARG A O 1
ATOM 694 N N . CYS A 1 91 ? 3.687 -4.737 4.020 1.00 90.31 91 CYS A N 1
ATOM 695 C CA . CYS A 1 91 ? 2.446 -5.413 4.378 1.00 90.31 91 CYS A CA 1
ATOM 696 C C . CYS A 1 91 ? 1.215 -4.686 3.825 1.00 90.31 91 CYS A C 1
ATOM 698 O O . CYS A 1 91 ? 1.276 -3.523 3.427 1.00 90.31 91 CYS A O 1
ATOM 700 N N . ALA A 1 92 ? 0.104 -5.420 3.774 1.00 94.50 92 ALA A N 1
ATOM 701 C CA . ALA A 1 92 ? -1.190 -4.923 3.325 1.00 94.50 92 ALA A CA 1
ATOM 702 C C . ALA A 1 92 ? -2.329 -5.616 4.100 1.00 94.50 92 ALA A C 1
ATOM 704 O O . ALA A 1 92 ? -3.019 -6.472 3.539 1.00 94.50 92 ALA A O 1
ATOM 705 N N . PRO A 1 93 ? -2.508 -5.350 5.411 1.00 94.06 93 PRO A N 1
ATOM 706 C CA . PRO A 1 93 ? -3.654 -5.880 6.142 1.00 94.06 93 PRO A CA 1
ATOM 707 C C . PRO A 1 93 ? -4.971 -5.386 5.533 1.00 94.06 93 PRO A C 1
ATOM 709 O O . PRO A 1 93 ? -5.062 -4.275 5.002 1.00 94.06 93 PRO A O 1
ATOM 712 N N . ARG A 1 94 ? -6.030 -6.194 5.664 1.00 95.81 94 ARG A N 1
ATOM 713 C CA . ARG A 1 94 ? -7.390 -5.737 5.352 1.00 95.81 94 ARG A CA 1
ATOM 714 C C . ARG A 1 94 ? -7.731 -4.546 6.241 1.00 95.81 94 ARG A C 1
ATOM 716 O O . ARG A 1 94 ? -7.599 -4.631 7.462 1.00 95.81 94 ARG A O 1
ATOM 723 N N . LEU A 1 95 ? -8.231 -3.475 5.635 1.00 96.19 95 LEU A N 1
ATOM 724 C CA . LEU A 1 95 ? -8.469 -2.203 6.313 1.00 96.19 95 LEU A CA 1
ATOM 725 C C . LEU A 1 95 ? -9.417 -2.347 7.512 1.00 96.19 95 LEU A C 1
ATOM 727 O O . LEU A 1 95 ? -9.154 -1.803 8.578 1.00 96.19 95 LEU A O 1
ATOM 731 N N . GLN A 1 96 ? -10.471 -3.156 7.375 1.00 95.56 96 GLN A N 1
ATOM 732 C CA . GLN A 1 96 ? -11.402 -3.442 8.473 1.00 95.56 96 GLN A CA 1
ATOM 733 C C . GLN A 1 96 ? -10.721 -4.087 9.690 1.00 95.56 96 GLN A C 1
ATOM 735 O O . GLN A 1 96 ? -11.071 -3.788 10.827 1.00 95.56 96 GLN A O 1
ATOM 740 N N . TYR A 1 97 ? -9.751 -4.975 9.460 1.00 95.06 97 TYR A N 1
ATOM 741 C CA . TYR A 1 97 ? -9.054 -5.678 10.532 1.00 95.06 97 TYR A CA 1
ATOM 742 C C . TYR A 1 97 ? -8.057 -4.744 11.211 1.00 95.06 97 TYR A C 1
ATOM 744 O O . TYR A 1 97 ? -8.005 -4.682 12.435 1.00 95.06 97 TYR A O 1
ATOM 752 N N . TRP A 1 98 ? -7.342 -3.949 10.410 1.00 93.75 98 TRP A N 1
ATOM 753 C CA . TRP A 1 98 ? -6.473 -2.898 10.922 1.00 93.75 98 TRP A CA 1
ATOM 754 C C . TRP A 1 98 ? -7.227 -1.906 11.815 1.00 93.75 98 TRP A C 1
ATOM 756 O O . TRP A 1 98 ? -6.788 -1.649 12.929 1.00 93.75 98 TRP A O 1
ATOM 766 N N . ARG A 1 99 ? -8.387 -1.402 11.370 1.00 93.50 99 ARG A N 1
ATOM 767 C CA . ARG A 1 99 ? -9.211 -0.476 12.165 1.00 93.50 99 ARG A CA 1
ATOM 768 C C . ARG A 1 99 ? -9.622 -1.097 13.499 1.00 93.50 99 ARG A C 1
ATOM 770 O O . ARG A 1 99 ? -9.395 -0.485 14.530 1.00 93.50 99 ARG A O 1
ATOM 777 N N . LYS A 1 100 ? -10.094 -2.351 13.506 1.00 94.94 100 LYS A N 1
ATOM 778 C CA . LYS A 1 100 ? -10.418 -3.068 14.755 1.00 94.94 100 LYS A CA 1
ATOM 779 C C . LYS A 1 100 ? -9.229 -3.152 15.719 1.00 94.94 100 LYS A C 1
ATOM 781 O O . LYS A 1 100 ? -9.413 -2.932 16.914 1.00 94.94 100 LYS A O 1
ATOM 786 N N . LEU A 1 101 ? -8.033 -3.472 15.213 1.00 92.81 101 LEU A N 1
ATOM 787 C CA . LEU A 1 101 ? -6.812 -3.535 16.024 1.00 92.81 101 LEU A CA 1
ATOM 788 C C . LEU A 1 101 ? -6.414 -2.163 16.570 1.00 92.81 101 LEU A C 1
ATOM 790 O O . LEU A 1 101 ? -6.150 -2.045 17.763 1.00 92.81 101 LEU A O 1
ATOM 794 N N . ARG A 1 102 ? -6.413 -1.134 15.717 1.00 91.50 102 ARG A N 1
ATOM 795 C CA . ARG A 1 102 ? -6.133 0.251 16.106 1.00 91.50 102 ARG A CA 1
ATOM 796 C C . ARG A 1 102 ? -7.105 0.714 17.184 1.00 91.50 102 ARG A C 1
ATOM 798 O O . ARG A 1 102 ? -6.667 1.154 18.234 1.00 91.50 102 ARG A O 1
ATOM 805 N N . ASP A 1 103 ? -8.405 0.571 16.950 1.00 93.19 103 ASP A N 1
ATOM 806 C CA . ASP A 1 103 ? -9.433 1.065 17.866 1.00 93.19 103 ASP A CA 1
ATOM 807 C C . ASP A 1 103 ? -9.364 0.341 19.220 1.00 93.19 103 ASP A C 1
ATOM 809 O O . ASP A 1 103 ? -9.618 0.951 20.255 1.00 93.19 103 ASP A O 1
ATOM 813 N N . ARG A 1 104 ? -8.987 -0.950 19.235 1.00 94.62 104 ARG A N 1
ATOM 814 C CA . ARG A 1 104 ? -8.661 -1.668 20.477 1.00 94.62 104 ARG A CA 1
ATOM 815 C C . ARG A 1 104 ? -7.448 -1.042 21.168 1.00 94.62 104 ARG A C 1
ATOM 817 O O . ARG A 1 104 ? -7.575 -0.651 22.318 1.00 94.62 104 ARG A O 1
ATOM 824 N N . ALA A 1 105 ? -6.323 -0.886 20.473 1.00 92.56 105 ALA A N 1
ATOM 825 C CA . ALA A 1 105 ? -5.115 -0.298 21.056 1.00 92.56 105 ALA A CA 1
ATOM 826 C C . ALA A 1 105 ? -5.343 1.132 21.583 1.00 92.56 105 ALA A C 1
ATOM 828 O O . ALA A 1 105 ? -4.779 1.516 22.605 1.00 92.56 105 ALA A O 1
ATOM 829 N N . THR A 1 106 ? -6.192 1.919 20.915 1.00 91.81 106 THR A N 1
ATOM 830 C CA . THR A 1 106 ? -6.604 3.247 21.382 1.00 91.81 106 THR A CA 1
ATOM 831 C C . THR A 1 106 ? -7.426 3.165 22.666 1.00 91.81 106 THR A C 1
ATOM 833 O O . THR A 1 106 ? -7.127 3.895 23.605 1.00 91.81 106 THR A O 1
ATOM 836 N N . ARG A 1 107 ? -8.427 2.273 22.741 1.00 93.81 107 ARG A N 1
ATOM 837 C CA . ARG A 1 107 ? -9.224 2.077 23.968 1.00 93.81 107 ARG A CA 1
ATOM 838 C C . ARG A 1 107 ? -8.383 1.584 25.141 1.00 93.81 107 ARG A C 1
ATOM 840 O O . ARG A 1 107 ? -8.589 2.040 26.257 1.00 93.81 107 ARG A O 1
ATOM 847 N N . ASP A 1 108 ? -7.429 0.700 24.873 1.00 95.12 108 ASP A N 1
ATOM 848 C CA . ASP A 1 108 ? -6.559 0.111 25.893 1.00 95.12 108 ASP A CA 1
ATOM 849 C C . ASP A 1 108 ? -5.419 1.067 26.313 1.00 95.12 108 ASP A C 1
ATOM 851 O O . ASP A 1 108 ? -4.597 0.710 27.150 1.00 95.12 108 ASP A O 1
ATOM 855 N N . GLY A 1 109 ? -5.313 2.261 25.708 1.00 92.62 109 GLY A N 1
ATOM 856 C CA . GLY A 1 109 ? -4.237 3.222 25.983 1.00 92.62 109 GLY A CA 1
ATOM 857 C C . GLY A 1 109 ? -2.842 2.760 25.537 1.00 92.62 109 GLY A C 1
ATOM 858 O O . GLY A 1 109 ? -1.843 3.363 25.913 1.00 92.62 109 GLY A O 1
ATOM 859 N N . THR A 1 110 ? -2.754 1.700 24.727 1.00 92.31 110 THR A N 1
ATOM 860 C CA . THR A 1 110 ? -1.489 1.095 24.258 1.00 92.31 110 THR A CA 1
ATOM 861 C C . THR A 1 110 ? -1.047 1.606 22.885 1.00 92.31 110 THR A C 1
ATOM 863 O O . THR A 1 110 ? 0.036 1.281 22.396 1.00 92.31 110 THR A O 1
ATOM 866 N N . SER A 1 111 ? -1.878 2.422 22.237 1.00 86.12 111 SER A N 1
ATOM 867 C CA . SER A 1 111 ? -1.558 3.072 20.969 1.00 86.12 111 SER A CA 1
ATOM 868 C C . SER A 1 111 ? -0.483 4.147 21.155 1.00 86.12 111 SER A C 1
ATOM 870 O O . SER A 1 111 ? -0.780 5.247 21.610 1.00 86.12 111 SER A O 1
ATOM 872 N N . MET A 1 112 ? 0.747 3.874 20.709 1.00 76.88 112 MET A N 1
ATOM 873 C CA . MET 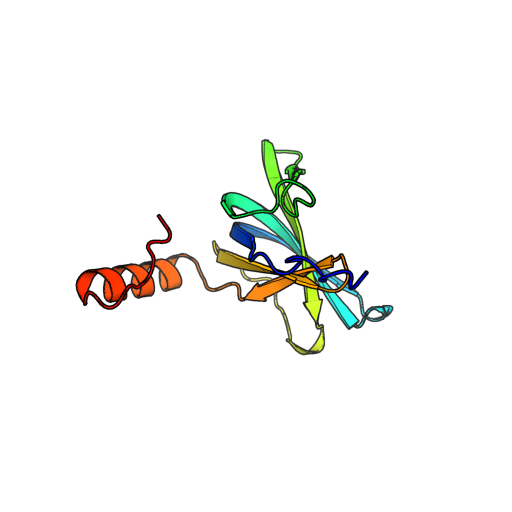A 1 112 ? 1.831 4.869 20.741 1.00 76.88 112 MET A CA 1
ATOM 874 C C . MET A 1 112 ? 1.687 5.969 19.674 1.00 76.88 112 MET A C 1
ATOM 876 O O . MET A 1 112 ? 2.275 7.037 19.815 1.00 76.88 112 MET A O 1
ATOM 880 N N . CYS A 1 113 ? 0.934 5.724 18.593 1.00 74.94 113 CYS A N 1
ATOM 881 C CA . CYS A 1 113 ? 0.715 6.682 17.506 1.00 74.94 113 CYS A CA 1
ATOM 882 C C . CYS A 1 113 ? -0.671 6.502 16.879 1.00 74.94 113 CYS A C 1
ATOM 884 O O . CYS A 1 113 ? -1.090 5.377 16.600 1.00 74.94 113 CYS A O 1
ATOM 886 N N . THR A 1 114 ? -1.341 7.610 16.564 1.00 68.19 114 THR A N 1
ATOM 887 C CA . THR A 1 114 ? -2.675 7.588 15.955 1.00 68.19 114 THR A CA 1
ATOM 888 C C . THR A 1 114 ? -2.568 7.754 14.443 1.00 68.19 114 THR A C 1
ATOM 890 O O . THR A 1 114 ? -2.258 8.830 13.939 1.00 68.19 114 THR A O 1
ATOM 893 N N . LEU A 1 115 ? -2.831 6.677 13.700 1.00 67.50 115 LEU A N 1
ATOM 894 C CA . LEU A 1 115 ? -3.047 6.743 12.253 1.00 67.50 115 LEU A CA 1
ATOM 895 C C . LEU A 1 115 ? -4.514 7.156 12.033 1.00 67.50 115 LEU A C 1
ATOM 897 O O . LEU A 1 115 ? -5.409 6.299 12.006 1.00 67.50 115 LEU A O 1
ATOM 901 N N . LEU A 1 116 ? -4.735 8.478 12.037 1.00 57.78 116 LEU A N 1
ATOM 902 C CA . LEU A 1 116 ? -6.032 9.149 11.869 1.00 57.78 116 LEU A CA 1
ATOM 903 C C . LEU A 1 116 ? -6.526 9.006 10.437 1.00 57.78 116 LEU A C 1
ATOM 905 O O . LEU A 1 116 ? -5.801 9.449 9.526 1.00 57.78 116 LEU A O 1
#

InterPro domains:
  IPR051998 Meteorin-like [PTHR28593] (13-115)

Secondary structure (DSSP, 8-state):
-----------EEEEEEEEEEEEEGGGTEEEEEEEEEEEEE--SSS-S-EE-TTSSEEEEEEEEGGG------S-EEEEEEEETTEEEEEE--BHHHHHHHHHHHHHTT--SS---

pLDDT: mean 87.87, std 15.61, range [30.34, 97.31]

Organism: Rhipicephalus sanguineus (NCBI:txid34632)

Radius of gyration: 15.46 Å; chains: 1; bounding box: 45×31×40 Å

Foldseek 3Di:
DDPDPPDQWDKWKFKFFFPDWDDDVVVQKIWTKTFGPGTLDADPVQGQWDQDPVRTTIGTAIEGVVVVDDHDDAMWIWIFTQDPNGTYTPDTDHPVVVVVVLVVCVVVVNDPDDSD

Sequence (116 aa):
MHSDVANSGTSRVAEGVVASLRHMHRRDVTEIMVSASRVHRDSIEEPAFLPGSDRKMAAMLQRPLKCGTRAGRGHFLFIGVRMLGKPTMRCAPRLQYWRKLRDRATRDGTSMCTLL